Protein AF-A0AAD1B7F2-F1 (afdb_monomer)

pLDDT: mean 81.08, std 15.86, range [38.34, 98.44]

Solvent-accessible surface area (backbone atoms only — not comparable to full-atom values): 5735 Å² total; per-residue (Å²): 135,86,78,86,78,78,77,72,80,66,83,80,79,84,88,79,91,81,92,68,59,66,71,59,50,50,52,44,50,52,50,18,63,77,69,75,45,53,58,68,57,54,53,51,49,54,48,49,53,49,46,59,69,51,45,59,60,54,51,52,52,54,49,52,51,48,35,57,73,70,63,68,61,80,49,74,65,56,52,50,58,52,51,49,60,61,61,69,70,70,117

Secondary structure (DSSP, 8-state):
---------------------HHHHHHHHHHHHHHT--HHHHHHHHHHHHHHHHHHHHHHHHHHHHHHHTT-PPPHHHHHHHHHHHHHTT-

Mean predicted aligned error: 13.61 Å

Foldseek 3Di:
DDDPPDDPPPPDDDDDDDDDDPVVVVVLVVVCVVVVHDSVVVVVVVVVVVCVVVVVVVVVVVVVVVCVVVVVDDDPVRVVVVVVVVVVVPD

Structure (mmCIF, N/CA/C/O backbone):
data_AF-A0AAD1B7F2-F1
#
_entry.id   AF-A0AAD1B7F2-F1
#
loop_
_atom_site.group_PDB
_atom_site.id
_atom_site.type_symbol
_atom_site.label_atom_id
_atom_site.label_alt_id
_atom_site.label_comp_id
_atom_site.label_asym_id
_atom_site.label_entity_id
_atom_site.label_seq_id
_atom_site.pdbx_PDB_ins_code
_atom_site.Cartn_x
_atom_site.Cartn_y
_atom_site.Cartn_z
_atom_site.occupancy
_atom_site.B_iso_or_equiv
_atom_site.auth_seq_id
_atom_site.auth_comp_id
_atom_site.auth_asym_id
_atom_site.auth_atom_id
_atom_site.pdbx_PDB_model_num
ATOM 1 N N . MET A 1 1 ? 25.807 24.442 29.666 1.00 38.34 1 MET A N 1
ATOM 2 C CA . MET A 1 1 ? 26.554 23.955 28.486 1.00 38.34 1 MET A CA 1
ATOM 3 C C . MET A 1 1 ? 26.121 22.510 28.275 1.00 38.34 1 MET A C 1
ATOM 5 O O . MET A 1 1 ? 26.458 21.687 29.106 1.00 38.34 1 MET A O 1
ATOM 9 N N . ALA A 1 2 ? 25.061 22.311 27.484 1.00 43.06 2 ALA A N 1
ATOM 10 C CA . ALA A 1 2 ? 25.106 21.712 26.136 1.00 43.06 2 ALA A CA 1
ATOM 11 C C . ALA A 1 2 ? 25.125 20.168 26.213 1.00 43.06 2 ALA A C 1
ATOM 13 O O . ALA A 1 2 ? 26.034 19.612 26.804 1.00 43.06 2 ALA A O 1
ATOM 14 N N . GLY A 1 3 ? 24.168 19.408 25.686 1.00 42.06 3 GLY A N 1
ATOM 15 C CA . GLY A 1 3 ? 22.964 19.722 24.923 1.00 42.06 3 GLY A CA 1
ATOM 16 C C . GLY A 1 3 ? 22.047 18.492 24.942 1.00 42.06 3 GLY A C 1
ATOM 17 O O . GLY A 1 3 ? 22.525 17.360 24.921 1.00 42.06 3 GLY A O 1
ATOM 18 N N . ALA A 1 4 ? 20.738 18.717 25.039 1.00 49.44 4 ALA A N 1
ATOM 19 C CA . ALA A 1 4 ? 19.743 17.668 24.878 1.00 49.44 4 ALA A CA 1
ATOM 20 C C . ALA A 1 4 ? 19.756 17.222 23.410 1.00 49.44 4 ALA A C 1
ATOM 22 O O . ALA A 1 4 ? 19.391 17.994 22.523 1.00 49.44 4 ALA A O 1
ATOM 23 N N . GLY A 1 5 ? 20.233 16.003 23.156 1.00 48.22 5 GLY A N 1
ATOM 24 C CA . GLY A 1 5 ? 20.092 15.354 21.861 1.00 48.22 5 GLY A CA 1
ATOM 25 C C . GLY A 1 5 ? 18.611 15.111 21.606 1.00 48.22 5 GLY A C 1
ATOM 26 O O . GLY A 1 5 ? 18.010 14.241 22.228 1.00 48.22 5 GLY A O 1
ATOM 27 N N . LEU A 1 6 ? 18.016 15.926 20.741 1.00 50.53 6 LEU A N 1
ATOM 28 C CA . LEU A 1 6 ? 16.681 15.693 20.211 1.00 50.53 6 LEU A CA 1
ATOM 29 C C . LEU A 1 6 ? 16.737 14.392 19.408 1.00 50.53 6 LEU A C 1
ATOM 31 O O . LEU A 1 6 ? 17.357 14.342 18.346 1.00 50.53 6 LEU A O 1
ATOM 35 N N . GLY A 1 7 ? 16.144 13.334 19.960 1.00 49.44 7 GLY A N 1
ATOM 36 C CA . GLY A 1 7 ? 15.905 12.092 19.245 1.00 49.44 7 GLY A CA 1
ATOM 37 C C . GLY A 1 7 ? 14.969 12.390 18.086 1.00 49.44 7 GLY A C 1
ATOM 38 O O . GLY A 1 7 ? 13.779 12.618 18.283 1.00 49.44 7 GLY A O 1
ATOM 39 N N . TYR A 1 8 ? 15.521 12.428 16.881 1.00 54.62 8 TYR A N 1
ATOM 40 C CA . TYR A 1 8 ? 14.725 12.152 15.704 1.00 54.62 8 TYR A CA 1
ATOM 41 C C . TYR A 1 8 ? 14.337 10.687 15.851 1.00 54.62 8 TYR A C 1
ATOM 43 O O . TYR A 1 8 ? 15.213 9.825 15.801 1.00 54.62 8 TYR A O 1
ATOM 51 N N . ASP A 1 9 ? 13.064 10.422 16.133 1.00 52.62 9 ASP A N 1
ATOM 52 C CA . ASP A 1 9 ? 12.477 9.115 15.867 1.00 52.62 9 ASP A CA 1
ATOM 53 C C . ASP A 1 9 ? 12.745 8.863 14.380 1.00 52.62 9 ASP A C 1
ATOM 55 O O . ASP A 1 9 ? 12.165 9.507 13.500 1.00 52.62 9 ASP A O 1
ATOM 59 N N . GLU A 1 10 ? 13.804 8.103 14.112 1.00 58.78 10 GLU A N 1
ATOM 60 C CA . GLU A 1 10 ? 14.243 7.744 12.777 1.00 58.78 10 GLU A CA 1
ATOM 61 C C . GLU A 1 10 ? 13.009 7.172 12.089 1.00 58.78 10 GLU A C 1
ATOM 63 O O . GLU A 1 10 ? 12.395 6.253 12.626 1.00 58.78 10 GLU A O 1
ATOM 68 N N . ILE A 1 11 ? 12.584 7.740 10.953 1.00 61.12 11 ILE A N 1
ATOM 69 C CA . ILE A 1 11 ? 11.492 7.144 10.179 1.00 61.12 11 ILE A CA 1
ATOM 70 C C . ILE A 1 11 ? 11.984 5.754 9.784 1.00 61.12 11 ILE A C 1
ATOM 72 O O . ILE A 1 11 ? 12.729 5.603 8.815 1.00 61.12 11 ILE A O 1
ATOM 76 N N . ALA A 1 12 ? 11.623 4.755 10.58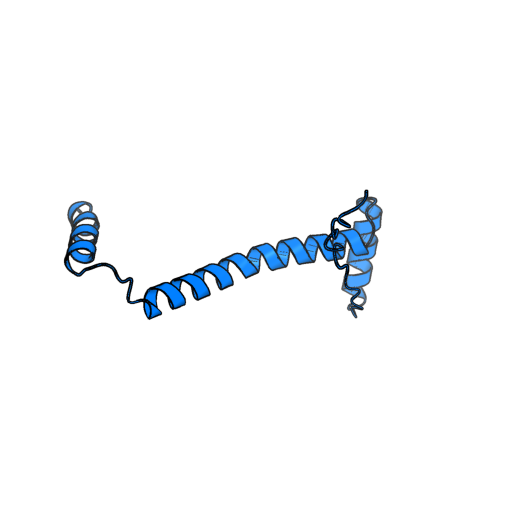5 1.00 74.06 12 ALA A N 1
ATOM 77 C CA . ALA A 1 12 ? 12.156 3.417 10.481 1.00 74.06 12 ALA A CA 1
ATOM 78 C C . ALA A 1 12 ? 11.636 2.817 9.176 1.00 74.06 12 ALA A C 1
ATOM 80 O O . ALA A 1 12 ? 10.473 2.427 9.055 1.00 74.06 12 ALA A O 1
ATOM 81 N N . MET A 1 13 ? 12.493 2.794 8.157 1.00 77.81 13 MET A N 1
ATOM 82 C CA . MET A 1 13 ? 12.176 2.177 6.879 1.00 77.81 13 MET A CA 1
ATOM 83 C C . MET A 1 13 ? 12.517 0.693 6.950 1.00 77.81 13 MET A C 1
ATOM 85 O O . MET A 1 13 ? 13.682 0.309 7.016 1.00 77.81 13 MET A O 1
ATOM 89 N N . SER A 1 14 ? 11.486 -0.147 6.916 1.00 85.88 14 SER A N 1
ATOM 90 C CA . SER A 1 14 ? 11.648 -1.595 6.790 1.00 85.88 14 SER A CA 1
ATOM 91 C C . SER A 1 14 ? 11.755 -2.002 5.319 1.00 85.88 14 SER A C 1
ATOM 93 O O . SER A 1 14 ? 11.042 -1.473 4.462 1.00 85.88 14 SER A O 1
ATOM 95 N N . ILE A 1 15 ? 12.638 -2.958 5.023 1.00 89.25 15 ILE A N 1
ATOM 96 C CA . ILE A 1 15 ? 12.791 -3.551 3.692 1.00 89.25 15 ILE A CA 1
ATOM 97 C C . ILE A 1 15 ? 12.101 -4.912 3.686 1.00 89.25 15 ILE A C 1
ATOM 99 O O . ILE A 1 15 ? 12.395 -5.780 4.503 1.00 89.25 15 ILE A O 1
ATOM 103 N N . MET A 1 16 ? 11.229 -5.115 2.703 1.00 87.81 16 MET A N 1
ATOM 104 C CA . MET A 1 16 ? 10.545 -6.378 2.457 1.00 87.81 16 MET A CA 1
ATOM 105 C C . MET A 1 16 ? 10.863 -6.862 1.042 1.00 87.81 16 MET A C 1
ATOM 107 O O . MET A 1 16 ? 10.809 -6.088 0.087 1.00 87.81 16 MET A O 1
ATOM 111 N N . SER A 1 17 ? 11.174 -8.152 0.904 1.00 91.62 17 SER A N 1
ATOM 112 C CA . SER A 1 17 ? 11.292 -8.812 -0.398 1.00 91.62 17 SER A CA 1
ATOM 113 C C . SER A 1 17 ? 9.976 -9.508 -0.736 1.00 91.62 17 SER A C 1
ATOM 115 O O . SER A 1 17 ? 9.462 -10.284 0.068 1.00 91.62 17 SER A O 1
ATOM 117 N N . LEU A 1 18 ? 9.434 -9.229 -1.921 1.00 89.25 18 LEU A N 1
ATOM 118 C CA . LEU A 1 18 ? 8.178 -9.796 -2.408 1.00 89.25 18 LEU A CA 1
ATOM 119 C C . LEU A 1 18 ? 8.447 -10.668 -3.634 1.00 89.25 18 LEU A C 1
ATOM 121 O O . LEU A 1 18 ? 9.144 -10.250 -4.559 1.00 89.25 18 LEU A O 1
ATOM 125 N N . ARG A 1 19 ? 7.860 -11.867 -3.660 1.00 94.62 19 ARG A N 1
ATOM 126 C CA . ARG A 1 19 ?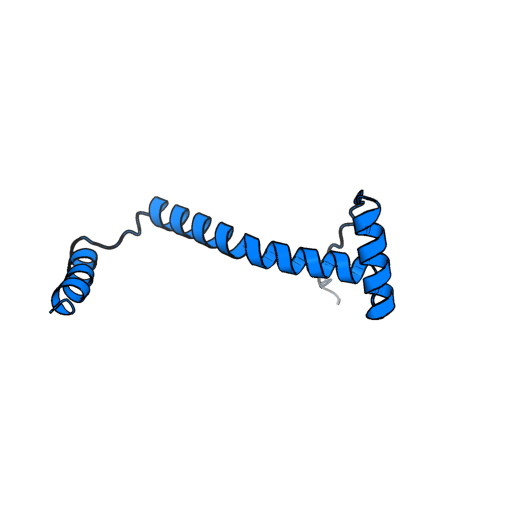 7.778 -12.681 -4.878 1.00 94.62 19 ARG A CA 1
ATOM 127 C C . ARG A 1 19 ? 6.481 -12.353 -5.598 1.00 94.62 19 ARG A C 1
ATOM 129 O O . ARG A 1 19 ? 5.411 -12.487 -5.013 1.00 94.62 19 ARG A O 1
ATOM 136 N N . LEU A 1 20 ? 6.597 -11.932 -6.850 1.00 95.31 20 LEU A N 1
ATOM 137 C CA . LEU A 1 20 ? 5.465 -11.600 -7.706 1.00 95.31 20 LEU A CA 1
ATOM 138 C C . LEU A 1 20 ? 5.357 -12.648 -8.820 1.00 95.31 20 LEU A C 1
ATOM 140 O O . LEU A 1 20 ? 6.398 -13.078 -9.318 1.00 95.31 20 LEU A O 1
ATOM 144 N N . PRO A 1 21 ? 4.139 -13.045 -9.224 1.00 97.88 21 PRO A N 1
ATOM 145 C CA . PRO A 1 21 ? 3.933 -13.737 -10.491 1.00 97.88 21 PRO A CA 1
ATOM 146 C C . PRO A 1 21 ? 4.487 -12.908 -11.658 1.00 97.88 21 PRO A C 1
ATOM 148 O O . PRO A 1 21 ? 4.404 -11.676 -11.623 1.00 97.88 21 PRO A O 1
ATOM 151 N N . ASP A 1 22 ? 5.006 -13.573 -12.691 1.00 97.69 22 ASP A N 1
ATOM 152 C CA . ASP A 1 22 ? 5.680 -12.910 -13.818 1.00 97.69 22 ASP A CA 1
ATOM 153 C C . ASP A 1 22 ? 4.784 -11.864 -14.498 1.00 97.69 22 ASP A C 1
ATOM 155 O O . ASP A 1 22 ? 5.193 -10.718 -14.676 1.00 97.69 22 ASP A O 1
ATOM 159 N N . GLU A 1 23 ? 3.519 -12.205 -14.755 1.00 97.94 23 GLU A N 1
ATOM 160 C CA . GLU A 1 23 ? 2.527 -11.300 -15.355 1.00 97.94 23 GLU A CA 1
ATOM 161 C C . GLU A 1 23 ? 2.344 -9.998 -14.550 1.00 97.94 23 GLU A C 1
ATOM 163 O O . GLU A 1 23 ? 2.261 -8.896 -15.105 1.00 97.94 23 GLU A O 1
ATOM 168 N N . LEU A 1 24 ? 2.335 -10.099 -13.217 1.00 97.44 24 LEU A N 1
ATOM 169 C CA . LEU A 1 24 ? 2.204 -8.937 -12.341 1.00 97.44 24 LEU A CA 1
ATOM 170 C C . LEU A 1 24 ? 3.480 -8.086 -12.354 1.00 97.44 24 LEU A C 1
ATOM 172 O O . LEU A 1 24 ? 3.408 -6.854 -12.370 1.00 97.44 24 LEU A O 1
ATOM 176 N N . ALA A 1 25 ? 4.650 -8.728 -12.368 1.00 97.12 25 ALA A N 1
ATOM 177 C CA . ALA A 1 25 ? 5.932 -8.038 -12.450 1.00 97.12 25 ALA A CA 1
ATOM 178 C C . ALA A 1 25 ? 6.088 -7.275 -13.779 1.00 97.12 25 ALA A C 1
ATOM 180 O O . ALA A 1 25 ? 6.565 -6.134 -13.780 1.00 97.12 25 ALA A O 1
ATOM 181 N N . GLU A 1 26 ? 5.646 -7.866 -14.891 1.00 98.19 26 GLU A N 1
ATOM 182 C CA . GLU A 1 26 ? 5.626 -7.234 -16.213 1.00 98.19 26 GLU A CA 1
ATOM 183 C C . GLU A 1 26 ? 4.681 -6.033 -16.250 1.00 98.19 26 GLU A C 1
ATOM 185 O O . GLU A 1 26 ? 5.080 -4.939 -16.660 1.00 98.19 26 GLU A O 1
ATOM 190 N N . THR A 1 27 ? 3.461 -6.198 -15.735 1.00 98.06 27 THR A N 1
ATOM 191 C CA . THR A 1 27 ? 2.472 -5.115 -15.643 1.00 98.06 27 THR A CA 1
ATOM 192 C C . THR A 1 27 ? 3.017 -3.932 -14.837 1.00 98.06 27 THR A C 1
ATOM 194 O O . THR A 1 27 ? 2.956 -2.782 -15.283 1.00 98.06 27 THR A O 1
ATOM 197 N N . LEU A 1 28 ? 3.639 -4.201 -13.683 1.00 97.81 28 LEU A N 1
ATOM 198 C CA . LEU A 1 28 ? 4.273 -3.174 -12.855 1.00 97.81 28 LEU A CA 1
ATOM 199 C C . LEU A 1 28 ? 5.429 -2.473 -13.589 1.00 97.81 28 LEU A C 1
ATOM 201 O O . LEU A 1 28 ? 5.593 -1.257 -13.471 1.00 97.81 28 LEU A O 1
ATOM 205 N N . ALA A 1 29 ? 6.235 -3.215 -14.353 1.00 98.00 29 ALA A N 1
ATOM 206 C CA . ALA A 1 29 ? 7.336 -2.651 -15.129 1.00 98.00 29 ALA A CA 1
ATOM 207 C C . ALA A 1 29 ? 6.846 -1.732 -16.261 1.00 98.00 29 ALA A C 1
ATOM 209 O O . ALA A 1 29 ? 7.417 -0.656 -16.465 1.00 98.00 29 ALA A O 1
ATOM 210 N N . LEU A 1 30 ? 5.778 -2.119 -16.965 1.00 98.44 30 LEU A N 1
ATOM 211 C CA . LEU A 1 30 ? 5.151 -1.296 -18.001 1.00 98.44 30 LEU A CA 1
ATOM 212 C C . LEU A 1 30 ? 4.570 -0.006 -17.414 1.00 98.44 30 LEU A C 1
ATOM 214 O O . LEU A 1 30 ? 4.824 1.076 -17.947 1.00 98.44 30 LEU A O 1
ATOM 218 N N . LEU A 1 31 ? 3.864 -0.102 -16.285 1.00 98.25 31 LEU A N 1
ATOM 219 C CA . LEU A 1 31 ? 3.283 1.058 -15.611 1.00 98.25 31 LEU A CA 1
ATOM 220 C C . LEU A 1 31 ? 4.361 2.020 -15.095 1.00 98.25 31 LEU A C 1
ATOM 222 O O . LEU A 1 31 ? 4.255 3.234 -15.278 1.00 98.25 31 LEU A O 1
ATOM 226 N N . ALA A 1 32 ? 5.438 1.489 -14.512 1.00 98.44 32 ALA A N 1
ATOM 227 C CA . ALA A 1 32 ? 6.599 2.271 -14.093 1.00 98.44 32 ALA A CA 1
ATOM 228 C C . ALA A 1 32 ? 7.196 3.066 -15.266 1.00 98.44 32 ALA A C 1
ATOM 230 O O . ALA A 1 32 ? 7.434 4.269 -15.153 1.00 98.44 32 ALA A O 1
ATOM 231 N N . LYS A 1 33 ? 7.366 2.415 -16.425 1.00 98.38 33 LYS A N 1
ATOM 232 C CA . LYS A 1 33 ? 7.875 3.063 -17.640 1.00 98.38 33 LYS A CA 1
ATOM 233 C C . LYS A 1 33 ? 6.932 4.154 -18.150 1.00 98.38 33 LYS A C 1
ATOM 235 O O . LYS A 1 33 ? 7.399 5.237 -18.485 1.00 98.38 33 LYS A O 1
ATOM 240 N N . ALA A 1 34 ? 5.630 3.880 -18.204 1.00 98.38 34 ALA A N 1
ATOM 241 C CA . ALA A 1 34 ? 4.632 4.818 -18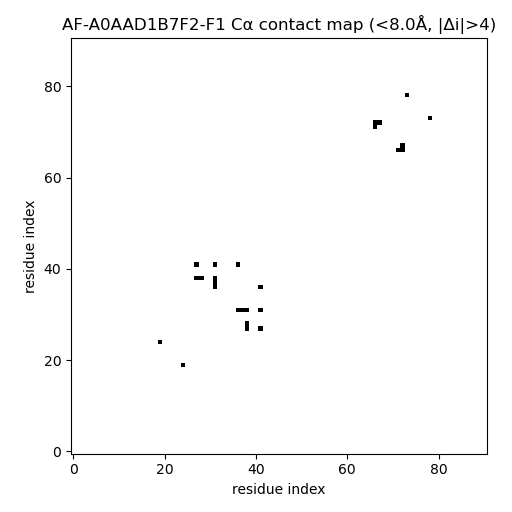.717 1.00 98.38 34 ALA A CA 1
ATOM 242 C C . ALA A 1 34 ? 4.468 6.063 -17.827 1.00 98.38 34 ALA A C 1
ATOM 244 O O . ALA A 1 34 ? 4.232 7.156 -18.332 1.00 98.38 34 ALA A O 1
ATOM 245 N N . THR A 1 35 ? 4.617 5.906 -16.509 1.00 97.81 35 THR A N 1
ATOM 246 C CA . THR A 1 35 ? 4.427 6.985 -15.522 1.00 97.81 35 THR A CA 1
ATOM 247 C C . THR A 1 35 ? 5.722 7.700 -15.128 1.00 97.81 35 THR A C 1
ATOM 249 O O . THR A 1 35 ? 5.678 8.702 -14.413 1.00 97.81 35 THR A O 1
ATOM 252 N N . GLY A 1 36 ? 6.885 7.183 -15.542 1.00 98.00 36 GLY A N 1
ATOM 253 C CA . GLY A 1 36 ? 8.195 7.684 -15.114 1.00 98.00 36 GLY A CA 1
ATOM 254 C C . GLY A 1 36 ? 8.485 7.466 -13.623 1.00 98.00 36 GLY A C 1
ATOM 255 O O . GLY A 1 36 ? 9.345 8.140 -13.057 1.00 98.00 36 GLY A O 1
ATOM 256 N N . ARG A 1 37 ? 7.761 6.555 -12.963 1.00 98.00 37 ARG A N 1
ATOM 257 C CA . ARG A 1 37 ? 7.923 6.231 -11.537 1.00 98.00 37 ARG A CA 1
ATOM 258 C C . ARG A 1 37 ? 8.723 4.947 -11.353 1.00 98.00 37 ARG A C 1
ATOM 260 O O . ARG A 1 37 ? 8.769 4.089 -12.228 1.00 98.00 37 ARG A O 1
ATOM 267 N N . SER A 1 38 ? 9.354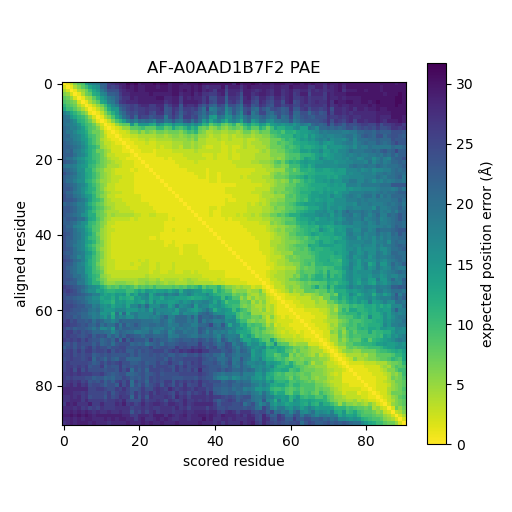 4.790 -10.189 1.00 97.88 38 SER A N 1
ATOM 268 C CA . SER A 1 38 ? 10.026 3.533 -9.853 1.00 97.88 38 SER A CA 1
ATOM 269 C C . SER A 1 38 ? 9.006 2.445 -9.499 1.00 97.88 38 SER A C 1
ATOM 271 O O . SER A 1 38 ? 7.927 2.729 -8.977 1.00 97.88 38 SER A O 1
ATOM 273 N N . LYS A 1 39 ? 9.367 1.177 -9.730 1.00 96.12 39 LYS A N 1
ATOM 274 C CA . LYS A 1 39 ? 8.533 0.030 -9.331 1.00 96.12 39 LYS A CA 1
ATOM 275 C C . LYS A 1 39 ? 8.243 0.036 -7.828 1.00 96.12 39 LYS A C 1
ATOM 277 O O . LYS A 1 39 ? 7.110 -0.194 -7.429 1.00 96.12 39 LYS A O 1
ATOM 282 N N . SER A 1 40 ? 9.249 0.352 -7.008 1.00 95.00 40 SER A N 1
ATOM 283 C CA . SER A 1 40 ? 9.097 0.437 -5.552 1.00 95.00 40 SER A CA 1
ATOM 284 C C . SER A 1 40 ? 8.140 1.550 -5.135 1.00 95.00 40 SER A C 1
ATOM 286 O O . SER A 1 40 ? 7.346 1.338 -4.228 1.00 95.00 40 SER A O 1
ATOM 288 N N . PHE A 1 41 ? 8.178 2.707 -5.809 1.00 95.88 41 PHE A N 1
ATOM 289 C CA . PHE A 1 41 ? 7.224 3.786 -5.552 1.00 95.88 41 PHE A CA 1
ATOM 290 C C . PHE A 1 41 ? 5.792 3.302 -5.790 1.00 95.88 41 PHE A C 1
ATOM 292 O O . PHE A 1 41 ? 4.968 3.401 -4.892 1.00 95.88 41 PHE A O 1
ATOM 299 N N . LEU A 1 42 ? 5.523 2.716 -6.961 1.00 97.19 42 LEU A N 1
ATOM 300 C CA . LEU A 1 42 ? 4.186 2.236 -7.319 1.00 97.19 42 LEU A CA 1
ATOM 301 C C . LEU A 1 42 ? 3.708 1.093 -6.414 1.00 97.19 42 LEU A C 1
ATOM 303 O O . LEU A 1 42 ? 2.544 1.063 -6.035 1.00 97.19 42 LEU A O 1
ATOM 307 N N . ALA A 1 43 ? 4.599 0.175 -6.033 1.00 95.19 43 ALA A N 1
ATOM 308 C CA . ALA A 1 43 ? 4.260 -0.916 -5.124 1.00 95.19 43 ALA A CA 1
ATOM 309 C C . ALA A 1 43 ? 3.890 -0.405 -3.722 1.00 95.19 43 ALA A C 1
ATOM 311 O O . ALA A 1 43 ? 2.915 -0.866 -3.135 1.00 95.19 43 ALA A O 1
ATOM 312 N N . VAL A 1 44 ? 4.647 0.563 -3.192 1.00 94.50 44 VAL A N 1
ATOM 313 C CA . VAL A 1 44 ? 4.340 1.185 -1.896 1.00 94.50 44 VAL A CA 1
ATOM 314 C C . VAL A 1 44 ? 3.057 2.007 -1.973 1.00 94.50 44 VAL A C 1
ATOM 316 O O . VAL A 1 44 ? 2.266 1.961 -1.039 1.00 94.50 44 VAL A O 1
ATOM 319 N N . ASP A 1 45 ? 2.841 2.736 -3.065 1.00 95.62 45 ASP A N 1
ATOM 320 C CA . ASP A 1 45 ? 1.641 3.548 -3.275 1.00 95.62 45 ASP A CA 1
ATOM 321 C C . ASP A 1 45 ? 0.377 2.677 -3.321 1.00 95.62 45 ASP A C 1
ATOM 323 O O . ASP A 1 45 ? -0.549 2.884 -2.539 1.00 95.62 45 ASP A O 1
ATOM 327 N N . ALA A 1 46 ? 0.398 1.605 -4.118 1.00 95.25 46 ALA A N 1
ATOM 328 C CA . ALA A 1 46 ? -0.696 0.638 -4.184 1.00 95.25 46 ALA A CA 1
ATOM 329 C C . ALA A 1 46 ? -0.955 -0.046 -2.832 1.00 95.25 46 ALA A C 1
ATOM 331 O O . ALA A 1 46 ? -2.106 -0.244 -2.442 1.00 95.25 46 ALA A O 1
ATOM 332 N N . LEU A 1 47 ? 0.106 -0.385 -2.088 1.00 93.94 47 LEU A N 1
ATOM 333 C CA . LEU A 1 47 ? -0.030 -0.966 -0.754 1.00 93.94 47 LEU A CA 1
ATOM 334 C C . LEU A 1 47 ? -0.628 0.035 0.242 1.00 93.94 47 LEU A C 1
ATOM 336 O O . LEU A 1 47 ? -1.468 -0.352 1.047 1.00 93.94 47 LEU A O 1
ATOM 340 N N . ARG A 1 48 ? -0.235 1.315 0.188 1.00 92.75 48 ARG A N 1
ATOM 341 C CA . ARG A 1 48 ? -0.821 2.373 1.026 1.00 92.75 48 ARG A CA 1
ATOM 342 C C . ARG A 1 48 ? -2.303 2.540 0.743 1.00 92.75 48 ARG A C 1
ATOM 344 O O . ARG A 1 48 ? -3.082 2.613 1.686 1.00 92.75 48 ARG A O 1
ATOM 351 N N . GLU A 1 49 ? -2.685 2.573 -0.529 1.00 94.69 49 GLU A N 1
ATOM 352 C CA . GLU A 1 49 ? -4.087 2.698 -0.918 1.00 94.69 49 GLU A CA 1
ATOM 353 C C . GLU A 1 49 ? -4.899 1.484 -0.451 1.00 94.69 49 GLU A C 1
ATOM 355 O O . GLU A 1 49 ? -5.963 1.646 0.141 1.00 94.69 49 GLU A O 1
ATOM 360 N N . TYR A 1 50 ? -4.374 0.270 -0.647 1.00 92.25 50 TYR A N 1
ATOM 361 C CA . TYR A 1 50 ? -5.003 -0.951 -0.150 1.00 92.25 50 TYR A CA 1
ATOM 362 C C . TYR A 1 50 ? -5.176 -0.910 1.371 1.00 92.25 50 TYR A C 1
ATOM 364 O O . TYR A 1 50 ? -6.288 -1.053 1.863 1.00 92.25 50 TYR A O 1
ATOM 372 N N . LEU A 1 51 ? -4.102 -0.644 2.118 1.00 90.62 51 LEU A N 1
ATOM 373 C CA . LEU A 1 51 ? -4.154 -0.607 3.577 1.00 90.62 51 LEU A CA 1
ATOM 374 C C . LEU A 1 51 ? -5.092 0.480 4.092 1.00 90.62 51 LEU A C 1
ATOM 376 O O . LEU A 1 51 ? -5.837 0.208 5.018 1.00 90.62 51 LEU A O 1
ATOM 380 N N . ALA A 1 5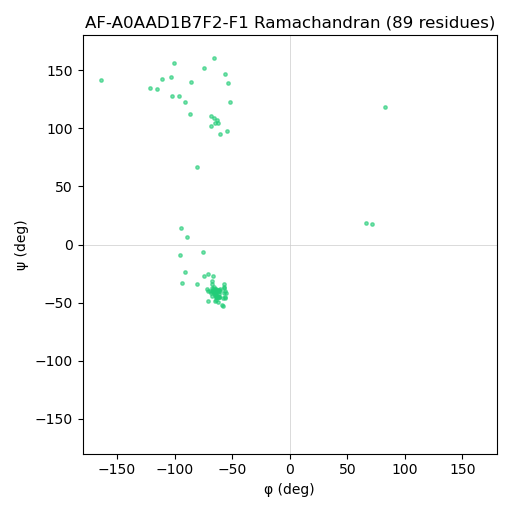2 ? -5.113 1.673 3.498 1.00 88.56 52 ALA A N 1
ATOM 381 C CA . ALA A 1 52 ? -6.054 2.718 3.893 1.00 88.56 52 ALA A CA 1
ATOM 382 C C . ALA A 1 52 ? -7.516 2.285 3.678 1.00 88.56 52 ALA A C 1
ATOM 384 O O . ALA A 1 52 ? -8.370 2.548 4.525 1.00 88.56 52 ALA A O 1
ATOM 385 N N . ARG A 1 53 ? -7.801 1.577 2.574 1.00 87.56 53 ARG A N 1
ATOM 386 C CA . ARG A 1 53 ? -9.131 1.019 2.286 1.00 87.56 53 ARG A CA 1
ATOM 387 C C . ARG A 1 53 ? -9.522 -0.160 3.177 1.00 87.56 53 ARG A C 1
ATOM 389 O O . ARG A 1 53 ? -10.712 -0.373 3.341 1.00 87.56 53 ARG A O 1
ATOM 396 N N . GLU A 1 54 ? -8.584 -0.910 3.742 1.00 87.19 54 GLU A N 1
ATOM 397 C CA . GLU A 1 54 ? -8.904 -2.020 4.658 1.00 87.19 54 GLU A CA 1
ATOM 398 C C . GLU A 1 54 ? -8.887 -1.582 6.134 1.00 87.19 54 GLU A C 1
ATOM 400 O O . GLU A 1 54 ? -9.665 -2.067 6.955 1.00 87.19 54 GLU A O 1
ATOM 405 N N . ALA A 1 55 ? -8.012 -0.638 6.489 1.00 81.00 55 ALA A N 1
ATOM 406 C CA . ALA A 1 55 ? -7.787 -0.217 7.868 1.00 81.00 55 ALA A CA 1
ATOM 407 C C . ALA A 1 55 ? -8.999 0.497 8.470 1.00 81.00 55 ALA A C 1
ATOM 409 O O . ALA A 1 55 ? -9.307 0.239 9.630 1.00 81.00 55 ALA A O 1
ATOM 410 N N . TRP A 1 56 ? -9.728 1.314 7.694 1.00 77.75 56 TRP A N 1
ATOM 411 C CA . TRP A 1 56 ? -10.926 1.996 8.210 1.00 77.75 56 TRP A CA 1
ATOM 412 C C . TRP A 1 56 ? -11.956 0.996 8.755 1.00 77.75 56 TRP A C 1
ATOM 414 O O . TRP A 1 56 ? -12.584 1.241 9.779 1.00 77.75 56 TRP A O 1
ATOM 424 N N . GLN A 1 57 ? -12.096 -0.167 8.112 1.00 62.56 57 GLN A N 1
ATOM 425 C CA . GLN A 1 57 ? -13.054 -1.181 8.536 1.00 62.56 57 GLN A CA 1
ATOM 426 C C . GLN A 1 57 ? -12.608 -1.868 9.830 1.00 62.56 57 GLN A C 1
ATOM 428 O O . GLN A 1 57 ? -13.427 -2.149 10.705 1.00 62.56 57 GLN A O 1
ATOM 433 N N . ILE A 1 58 ? -11.306 -2.123 9.968 1.00 74.12 58 ILE A N 1
ATOM 434 C CA . ILE A 1 58 ? -10.741 -2.726 11.177 1.00 74.12 58 ILE A CA 1
ATOM 435 C C . ILE A 1 58 ? -10.852 -1.754 12.355 1.00 74.12 58 ILE A C 1
ATOM 437 O O . ILE A 1 58 ? -11.252 -2.171 13.440 1.00 74.12 58 ILE A O 1
ATOM 441 N N . GLU A 1 59 ? -10.539 -0.474 12.152 1.00 74.88 59 GLU A N 1
ATOM 442 C CA . GLU A 1 59 ? -10.610 0.552 13.196 1.00 74.88 59 GLU A CA 1
ATOM 443 C C . GLU A 1 59 ? -12.034 0.725 13.738 1.00 74.88 59 GLU A C 1
ATOM 445 O O . GLU A 1 59 ? -12.221 0.713 14.954 1.00 74.88 59 GLU A O 1
ATOM 450 N N . GLU A 1 60 ? -13.045 0.780 12.869 1.00 75.81 60 GLU A N 1
ATOM 451 C CA . GLU A 1 60 ? -14.443 0.907 13.297 1.00 75.81 60 GLU A CA 1
ATOM 452 C C . GLU A 1 60 ? -14.940 -0.336 14.051 1.00 75.81 60 GLU A C 1
ATOM 454 O O . GLU A 1 60 ? -15.622 -0.210 15.069 1.00 75.81 60 GLU A O 1
ATOM 459 N N . ILE A 1 61 ? -14.545 -1.544 13.627 1.00 72.12 61 ILE A N 1
ATOM 460 C CA . ILE A 1 61 ? -14.874 -2.779 14.358 1.00 72.12 61 ILE A CA 1
ATOM 461 C C . ILE A 1 61 ? -14.228 -2.771 15.747 1.00 72.12 61 ILE A C 1
ATOM 463 O O . ILE A 1 61 ? -14.885 -3.097 16.735 1.00 72.12 61 ILE A O 1
ATOM 467 N N . GLN A 1 62 ? -12.950 -2.398 15.846 1.00 77.56 62 GLN A N 1
ATOM 468 C CA . GLN A 1 62 ? -12.250 -2.344 17.131 1.00 77.56 62 GLN A CA 1
ATOM 469 C C . GLN A 1 62 ? -12.844 -1.278 18.056 1.00 77.56 62 GLN A C 1
ATOM 471 O O . GLN A 1 62 ? -12.991 -1.515 19.255 1.00 77.56 62 GLN A O 1
ATOM 476 N N . LYS A 1 63 ? -13.237 -0.124 17.511 1.00 79.12 63 LYS A N 1
ATOM 477 C CA . LYS A 1 63 ? -13.901 0.935 18.268 1.00 79.12 63 LYS A CA 1
ATOM 478 C C . LYS A 1 63 ? -15.269 0.488 18.789 1.00 79.12 63 LYS A C 1
ATOM 480 O O . LYS A 1 63 ? -15.499 0.589 19.990 1.00 79.12 63 LYS A O 1
ATOM 485 N N . ALA A 1 64 ? -16.108 -0.103 17.938 1.00 72.62 64 ALA A N 1
ATOM 486 C CA . ALA A 1 64 ? -17.414 -0.626 18.338 1.00 72.62 64 ALA A CA 1
ATOM 487 C C . ALA A 1 64 ? -17.302 -1.733 19.405 1.00 72.62 64 ALA A C 1
ATOM 489 O O . ALA A 1 64 ? -18.097 -1.779 20.341 1.00 72.62 64 ALA A O 1
ATOM 490 N N . LEU A 1 65 ? -16.292 -2.609 19.309 1.00 78.62 65 LEU A N 1
ATOM 491 C CA . LEU A 1 65 ? -16.010 -3.612 20.344 1.00 78.62 65 LEU A CA 1
ATOM 492 C C . LEU A 1 65 ? -15.603 -2.968 21.674 1.00 78.62 65 LEU A C 1
ATOM 494 O O . LEU A 1 65 ? -16.036 -3.424 22.730 1.00 78.62 65 LEU A O 1
ATOM 498 N N . ASN A 1 66 ? -14.791 -1.911 21.640 1.00 80.31 66 ASN A N 1
ATOM 499 C CA . ASN A 1 66 ? -14.379 -1.196 22.846 1.00 80.31 66 ASN A CA 1
ATOM 500 C C . ASN A 1 66 ? -15.545 -0.444 23.504 1.00 80.31 66 ASN A C 1
ATOM 502 O O . ASN A 1 66 ? -15.678 -0.516 24.722 1.00 80.31 66 ASN A O 1
ATOM 506 N N . GLU A 1 67 ? -16.404 0.219 22.726 1.00 76.50 67 GLU A N 1
ATOM 507 C CA . GLU A 1 67 ? -17.628 0.878 23.215 1.00 76.50 67 GLU A CA 1
ATOM 508 C C . GLU A 1 67 ? -18.582 -0.146 23.852 1.00 76.50 67 GLU A C 1
ATOM 510 O O . GLU A 1 67 ? -19.030 0.028 24.987 1.00 76.50 67 GLU A O 1
ATOM 515 N N . ALA A 1 68 ? -18.785 -1.289 23.189 1.00 73.62 68 ALA A N 1
ATOM 516 C CA . ALA A 1 68 ? -19.586 -2.388 23.719 1.00 73.62 68 ALA A CA 1
ATOM 517 C C . ALA A 1 68 ? -19.010 -2.969 25.024 1.00 73.62 68 ALA A C 1
ATOM 519 O O . ALA A 1 68 ? -19.754 -3.228 25.972 1.00 73.62 68 ALA A O 1
ATOM 520 N N . HIS A 1 69 ? -17.688 -3.157 25.107 1.00 77.19 69 HIS A N 1
ATOM 521 C CA . HIS A 1 69 ? -17.027 -3.602 26.338 1.00 77.19 69 HIS A CA 1
ATOM 522 C C . HIS A 1 69 ? -17.082 -2.552 27.457 1.00 77.19 69 HIS A C 1
ATOM 524 O O . HIS A 1 69 ? -17.135 -2.922 28.629 1.00 77.19 69 HIS A O 1
ATOM 530 N N . ALA A 1 70 ? -17.089 -1.263 27.114 1.00 81.56 70 ALA A N 1
ATOM 531 C CA . ALA A 1 70 ? -17.252 -0.166 28.063 1.00 81.56 70 ALA A CA 1
ATOM 532 C C . ALA A 1 70 ? -18.705 -0.000 28.550 1.00 81.56 70 ALA A C 1
ATOM 534 O O . ALA A 1 70 ? -18.952 0.788 29.462 1.00 81.56 70 ALA A O 1
ATOM 535 N N . GLY A 1 71 ? -19.656 -0.752 27.980 1.00 74.00 71 GLY A N 1
ATOM 536 C CA . GLY A 1 71 ? -21.080 -0.621 28.283 1.00 74.00 71 GLY A CA 1
ATOM 537 C C . GLY A 1 71 ? -21.694 0.664 27.729 1.00 74.00 71 GLY A C 1
ATOM 538 O O . GLY A 1 71 ? -22.768 1.054 28.184 1.00 74.00 71 GLY A O 1
ATOM 539 N N . ASP A 1 72 ? -21.022 1.308 26.771 1.00 74.44 72 ASP A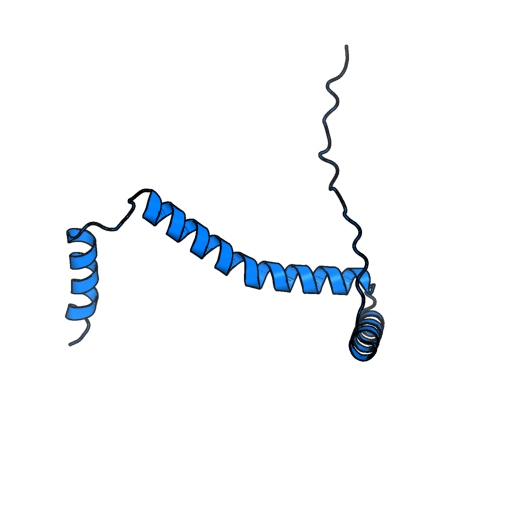 N 1
ATOM 540 C CA . ASP A 1 72 ? -21.453 2.549 26.128 1.00 74.44 72 ASP A CA 1
ATOM 541 C C . ASP A 1 72 ? -22.493 2.239 25.044 1.00 74.44 72 ASP A C 1
ATOM 543 O O . ASP A 1 72 ? -22.255 2.315 23.840 1.00 74.44 72 ASP A O 1
ATOM 547 N N . PHE A 1 73 ? -23.650 1.769 25.501 1.00 76.25 73 PHE A N 1
ATOM 548 C CA . PHE A 1 73 ? -24.817 1.534 24.669 1.00 76.25 73 PHE A CA 1
ATOM 549 C C . PHE A 1 73 ? -25.820 2.663 24.877 1.00 76.25 73 PHE A C 1
ATOM 551 O O . PHE A 1 73 ? -26.017 3.128 26.001 1.00 76.25 73 PHE A O 1
ATOM 558 N N . ALA A 1 74 ? -2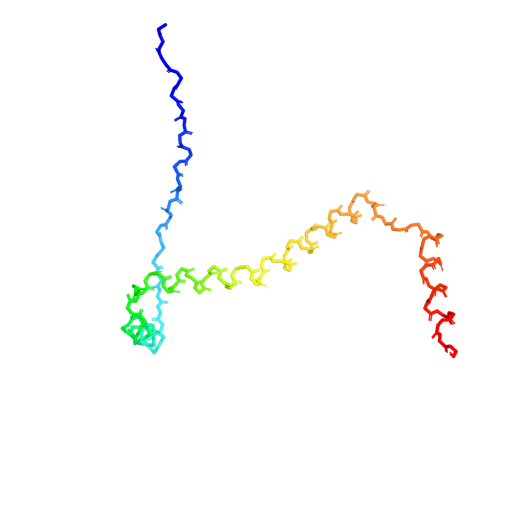6.511 3.040 23.801 1.00 77.56 74 ALA A N 1
ATOM 559 C CA . ALA A 1 74 ? -27.634 3.964 23.889 1.00 77.56 74 ALA A CA 1
ATOM 560 C C . ALA A 1 74 ? -28.668 3.465 24.911 1.00 77.56 74 ALA A C 1
ATOM 562 O O . ALA A 1 74 ? -28.983 2.268 24.966 1.00 77.56 74 ALA A O 1
ATOM 563 N N . SER A 1 75 ? -29.221 4.383 25.702 1.00 80.75 75 SER A N 1
ATOM 564 C CA . SER A 1 75 ? -30.279 4.041 26.648 1.00 80.75 75 SER A CA 1
ATOM 565 C C . SER A 1 75 ? -31.550 3.609 25.913 1.00 80.75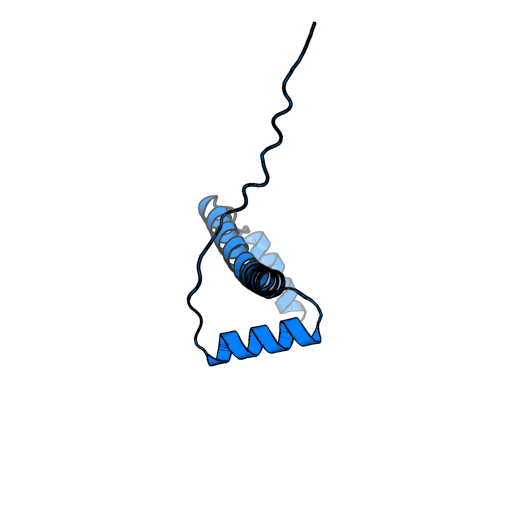 75 SER A C 1
ATOM 567 O O . SER A 1 75 ? -31.776 3.927 24.740 1.00 80.75 75 SER A O 1
ATOM 569 N N . ALA A 1 76 ? -32.434 2.899 26.615 1.00 80.69 76 ALA A N 1
ATOM 570 C CA . ALA A 1 76 ? -33.728 2.517 26.058 1.00 80.69 76 ALA A CA 1
ATOM 571 C C . ALA A 1 76 ? -34.547 3.742 25.602 1.00 80.69 76 ALA A C 1
ATOM 573 O O . ALA A 1 76 ? -35.258 3.661 24.598 1.00 80.69 76 ALA A O 1
ATOM 574 N N . GLU A 1 77 ? -34.425 4.882 26.294 1.00 80.50 77 GLU A N 1
ATOM 575 C CA . GLU A 1 77 ? -35.083 6.127 25.890 1.00 80.50 77 GLU A CA 1
ATOM 576 C C . GLU A 1 77 ? -34.490 6.716 24.603 1.00 80.50 77 GLU A C 1
ATOM 578 O O . GLU A 1 77 ? -35.240 7.172 23.739 1.00 80.50 77 GLU A O 1
ATOM 583 N N . GLU A 1 78 ? -33.166 6.676 24.436 1.00 82.00 78 GLU A N 1
ATOM 584 C CA . GLU A 1 78 ? -32.489 7.150 23.222 1.00 82.00 78 GLU A CA 1
ATOM 585 C C . GLU A 1 78 ? -32.861 6.297 22.004 1.00 82.00 78 GLU A C 1
ATOM 587 O O . GLU A 1 78 ? -33.174 6.828 20.933 1.00 82.00 78 GLU A O 1
ATOM 592 N N . VAL A 1 79 ? -32.922 4.974 22.185 1.00 82.44 79 VAL A N 1
ATOM 593 C CA . VAL A 1 79 ? -33.367 4.036 21.146 1.00 82.44 79 VAL A CA 1
ATOM 594 C C . VAL A 1 79 ? -34.830 4.291 20.769 1.00 82.44 79 VAL A C 1
ATOM 596 O O . VAL A 1 79 ? -35.154 4.350 19.580 1.00 82.44 79 VAL A O 1
ATOM 599 N N . ALA A 1 80 ? -35.714 4.506 21.749 1.00 81.56 80 ALA A N 1
ATOM 600 C CA . ALA A 1 80 ? -37.124 4.808 21.502 1.00 81.56 80 ALA A CA 1
ATOM 601 C C . ALA A 1 80 ? -37.319 6.147 20.768 1.00 81.56 80 ALA A C 1
ATOM 603 O O . ALA A 1 80 ? -38.135 6.238 19.847 1.00 81.56 80 ALA A O 1
ATOM 604 N N . ALA A 1 81 ? -36.540 7.172 21.123 1.00 83.12 81 ALA A N 1
ATOM 605 C CA . ALA A 1 81 ? -36.588 8.481 20.477 1.00 83.12 81 ALA A CA 1
ATOM 606 C C . ALA A 1 81 ? -36.122 8.433 19.014 1.00 83.12 81 ALA A C 1
ATOM 608 O O . ALA A 1 81 ? -36.675 9.138 18.167 1.00 83.12 81 ALA A O 1
ATOM 609 N N . ILE A 1 82 ? -35.122 7.603 18.691 1.00 82.06 82 ILE A N 1
ATOM 610 C CA . ILE A 1 82 ? -34.707 7.380 17.302 1.00 82.06 82 ILE A CA 1
ATOM 611 C C . ILE A 1 82 ? -35.775 6.580 16.558 1.00 82.06 82 ILE A C 1
ATOM 613 O O . ILE A 1 82 ? -36.183 7.011 15.485 1.00 82.06 82 ILE A O 1
ATOM 617 N N . ALA A 1 83 ? -36.270 5.474 17.121 1.00 80.94 83 ALA A N 1
ATOM 618 C CA . ALA A 1 83 ? -37.293 4.642 16.485 1.00 80.94 83 ALA A CA 1
ATOM 619 C C . ALA A 1 83 ? -38.547 5.450 16.103 1.00 80.94 83 ALA A C 1
ATOM 621 O O . ALA A 1 83 ? -39.027 5.328 14.976 1.00 80.94 83 ALA A O 1
ATOM 622 N N . GLY A 1 84 ? -38.995 6.353 16.985 1.00 78.31 84 GLY A N 1
ATOM 623 C CA . GLY A 1 84 ? -40.117 7.260 16.726 1.00 78.31 84 GLY A CA 1
ATOM 624 C C . GLY A 1 84 ? -39.933 8.143 15.483 1.00 78.31 84 GLY A C 1
ATOM 625 O O . GLY A 1 84 ? -40.868 8.330 14.709 1.00 78.31 84 GLY A O 1
ATOM 626 N N . LYS A 1 85 ? -38.707 8.620 15.216 1.00 79.25 85 LYS A N 1
ATOM 627 C CA . LYS A 1 85 ? -38.407 9.459 14.037 1.00 79.25 85 LYS A CA 1
ATOM 628 C C . LYS A 1 85 ? -38.546 8.717 12.706 1.00 79.25 85 LYS A C 1
ATOM 630 O O . LYS A 1 85 ? -38.783 9.355 11.682 1.00 79.25 85 LYS A O 1
ATOM 635 N N . TRP A 1 86 ? -38.369 7.396 12.696 1.00 74.44 86 TRP A N 1
ATOM 636 C CA . TRP A 1 86 ? -38.503 6.577 11.486 1.00 74.44 86 TRP A CA 1
ATOM 637 C C . TRP A 1 86 ? -39.927 6.044 11.303 1.00 74.44 86 TRP A C 1
ATOM 639 O O . TRP A 1 86 ? -40.327 5.790 10.171 1.00 74.44 86 TRP A O 1
ATOM 649 N N . THR A 1 87 ? -40.710 5.925 12.380 1.00 72.38 87 THR A N 1
ATOM 650 C CA . THR A 1 87 ? -42.135 5.568 12.302 1.00 72.38 87 THR A CA 1
ATOM 651 C C . THR A 1 87 ? -43.026 6.758 11.944 1.00 72.38 87 THR A C 1
ATOM 653 O O . THR A 1 87 ? -43.985 6.572 11.205 1.00 72.38 87 THR A O 1
ATOM 656 N N . ASP A 1 88 ? -42.688 7.975 12.386 1.00 63.94 88 ASP A N 1
ATOM 657 C CA . ASP A 1 88 ? -43.472 9.188 12.083 1.00 63.94 88 ASP A CA 1
ATOM 658 C C . ASP A 1 88 ? -43.296 9.688 10.639 1.00 63.94 88 ASP A C 1
ATOM 660 O O . ASP A 1 8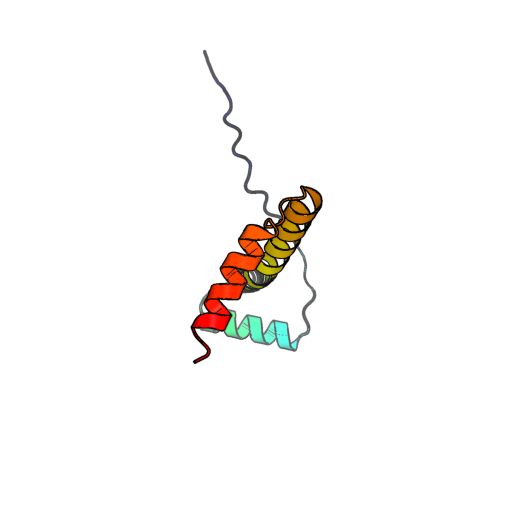8 ? -44.203 10.295 10.076 1.00 63.94 88 ASP A O 1
ATOM 664 N N . ASN A 1 89 ? -42.152 9.407 10.008 1.00 60.47 89 ASN A N 1
ATOM 665 C CA . ASN A 1 89 ? -41.875 9.780 8.613 1.00 60.47 89 ASN A CA 1
ATOM 666 C C . ASN A 1 89 ? -42.325 8.710 7.593 1.00 60.47 89 ASN A C 1
ATOM 668 O O . ASN A 1 89 ? -42.009 8.819 6.409 1.00 60.47 89 ASN A O 1
ATOM 672 N N . GLY A 1 90 ? -43.017 7.657 8.047 1.00 58.47 90 GLY A N 1
ATOM 673 C CA . GLY A 1 90 ? -43.525 6.552 7.225 1.00 58.47 90 GLY A CA 1
ATOM 674 C C . GLY A 1 90 ? -44.978 6.705 6.753 1.00 58.47 90 GLY A C 1
ATOM 675 O O . GLY A 1 90 ? -45.567 5.711 6.324 1.00 58.47 90 GLY A O 1
ATOM 676 N N . HIS A 1 91 ? -45.559 7.905 6.860 1.00 49.34 91 HIS A N 1
ATOM 677 C CA . HIS A 1 91 ? -46.900 8.247 6.370 1.00 49.34 91 HIS A CA 1
ATOM 678 C C . HIS A 1 91 ? -46.862 9.011 5.046 1.00 49.34 91 HIS A C 1
ATOM 680 O O . HIS A 1 91 ? -46.047 9.953 4.927 1.00 49.34 91 HIS A O 1
#

Nearest PDB structures (foldseek):
  7vp2-assembly1_B  TM=5.732E-01  e=3.992E+00  Arabidopsis thaliana
  5zkt-assembly1_A  TM=5.746E-01  e=6.845E+00  Oryza sativa Japonica Group

Radius of gyration: 24.89 Å; Cα contacts (8 Å, |Δi|>4): 13; chains: 1; bounding box: 74×38×47 Å

Sequence (91 aa):
MAGAGLGYDEIAMSIMSLRLPDELAETLALLAKATGRSKSFLAVDALREYLAREAWQIEEIQKALNEAHAGDFASAEEVAAIAGKWTDNGH